Protein AF-A0A4Y5N5Q2-F1 (afdb_monomer_lite)

Foldseek 3Di:
DPPCLDCVNDVDCVSVVVVVVVVVVLVVLLVVLVVLLCCLPPVDDPPDDPVNDDVVSVVSNVVSVVSVVVD

Sequence (71 aa):
YPPLASSVGHMGSSMDFAIFSLHLAGASSIMGAVNFISTIINMRSVGMTMEKVPLFVWSVLITAILLLLSL

pLDDT: mean 87.13, std 12.65, range [58.12, 97.12]

Secondary structure (DSSP, 8-state):
-TTTSSTTT--STHHHHHHHHHHHHHHHHHHHHHHHHHHHHHSPPTT--GGGS-HHHHHHHHHHHHHHHH-

Radius of gyration: 18.57 Å; chains: 1; bounding box: 43×17×47 Å

Structure (mmCIF, N/CA/C/O backbone):
data_AF-A0A4Y5N5Q2-F1
#
_entry.id   AF-A0A4Y5N5Q2-F1
#
loop_
_atom_site.group_PDB
_atom_site.id
_atom_site.type_symbol
_atom_site.label_atom_id
_atom_site.label_alt_id
_atom_site.label_comp_id
_atom_site.label_asym_id
_atom_site.label_entity_id
_atom_site.label_seq_id
_atom_site.pdbx_PDB_ins_code
_atom_site.Cartn_x
_atom_site.Cartn_y
_atom_site.Cartn_z
_atom_site.occupancy
_atom_site.B_iso_or_equiv
_atom_site.auth_seq_id
_atom_site.auth_comp_id
_atom_site.auth_asym_id
_atom_site.auth_atom_id
_atom_site.pdbx_PDB_model_num
ATOM 1 N N . TYR A 1 1 ? 21.251 6.342 -11.897 1.00 63.91 1 TYR A N 1
ATOM 2 C CA . TYR A 1 1 ? 22.342 7.337 -11.959 1.00 63.91 1 TYR A CA 1
ATOM 3 C C . TYR A 1 1 ? 22.424 7.855 -13.397 1.00 63.91 1 TYR A C 1
ATOM 5 O O . TYR A 1 1 ? 22.598 7.026 -14.286 1.00 63.91 1 TYR A O 1
ATOM 13 N N . PRO A 1 2 ? 22.220 9.162 -13.649 1.00 63.03 2 PRO A N 1
ATOM 14 C CA . PRO A 1 2 ? 21.914 9.713 -14.980 1.00 63.03 2 PRO A CA 1
ATOM 15 C C . PRO A 1 2 ? 22.903 9.389 -16.118 1.00 63.03 2 PRO A C 1
ATOM 17 O O . PRO A 1 2 ? 22.434 9.038 -17.196 1.00 63.03 2 PRO A O 1
ATOM 20 N N . PRO A 1 3 ? 24.239 9.425 -15.932 1.00 64.19 3 PRO A N 1
ATOM 21 C CA . PRO A 1 3 ? 25.157 9.186 -17.050 1.00 64.19 3 PRO A CA 1
ATOM 22 C C . PRO A 1 3 ? 25.185 7.722 -17.535 1.00 64.19 3 PRO A C 1
ATOM 24 O O . PRO A 1 3 ? 25.317 7.494 -18.732 1.00 64.19 3 PRO A O 1
ATOM 27 N N . LEU A 1 4 ? 24.975 6.737 -16.650 1.00 60.75 4 LEU A N 1
ATOM 28 C CA . LEU A 1 4 ? 24.945 5.294 -16.982 1.00 60.75 4 LEU A CA 1
ATOM 29 C C . LEU A 1 4 ? 23.595 4.831 -17.558 1.00 60.75 4 LEU A C 1
ATOM 31 O O . LEU A 1 4 ? 23.527 3.855 -18.293 1.00 60.75 4 LEU A O 1
ATOM 35 N N . ALA A 1 5 ? 22.529 5.547 -17.206 1.00 60.44 5 ALA A N 1
ATOM 36 C CA . ALA A 1 5 ? 21.159 5.330 -17.664 1.00 60.44 5 ALA A CA 1
ATOM 37 C C . ALA A 1 5 ? 20.852 6.002 -19.017 1.00 60.44 5 ALA A C 1
ATOM 39 O O . ALA A 1 5 ? 19.766 5.823 -19.562 1.00 60.44 5 ALA A O 1
ATOM 40 N N . SER A 1 6 ? 21.774 6.831 -19.518 1.00 61.12 6 SER A N 1
ATOM 41 C CA . SER A 1 6 ? 21.605 7.587 -20.759 1.00 61.12 6 SER A CA 1
ATOM 42 C C . SER A 1 6 ? 21.925 6.732 -21.991 1.00 61.12 6 SER A C 1
ATOM 44 O O . SER A 1 6 ? 22.639 5.731 -21.894 1.00 61.12 6 SER A O 1
ATOM 46 N N . SER A 1 7 ? 21.448 7.152 -23.168 1.00 58.16 7 SER A N 1
ATOM 47 C CA . SER A 1 7 ? 21.649 6.476 -24.465 1.00 58.16 7 SER A CA 1
ATOM 48 C C . SER A 1 7 ? 23.117 6.219 -24.839 1.00 58.16 7 SER A C 1
ATOM 50 O O . SER A 1 7 ? 23.389 5.458 -25.761 1.00 58.16 7 SER A O 1
ATOM 52 N N . VAL A 1 8 ? 24.066 6.822 -24.118 1.00 60.25 8 VAL A N 1
ATOM 53 C CA . VAL A 1 8 ? 25.511 6.628 -24.288 1.00 60.25 8 VAL A CA 1
ATOM 54 C C . VAL A 1 8 ? 26.002 5.322 -23.631 1.00 60.25 8 VAL A C 1
ATOM 56 O O . VAL A 1 8 ? 27.006 4.768 -24.069 1.00 60.25 8 VAL A O 1
ATOM 59 N N . GLY A 1 9 ? 25.304 4.803 -22.609 1.00 58.72 9 GLY A N 1
ATOM 60 C CA . GLY A 1 9 ? 25.669 3.577 -21.875 1.00 58.72 9 GLY A CA 1
ATOM 61 C C . GLY A 1 9 ? 24.845 2.332 -22.232 1.00 58.72 9 GLY A C 1
ATOM 62 O O . GLY A 1 9 ? 25.359 1.217 -22.158 1.00 58.72 9 GLY A O 1
ATOM 63 N N . HIS A 1 10 ? 23.591 2.506 -22.665 1.00 58.84 10 HIS A N 1
ATOM 64 C CA . HIS A 1 10 ? 22.702 1.416 -23.080 1.00 58.84 10 HIS A CA 1
ATOM 65 C C . HIS A 1 10 ? 21.966 1.768 -24.384 1.00 58.84 10 HIS A C 1
ATOM 67 O O . HIS A 1 10 ? 21.028 2.561 -24.394 1.00 58.84 10 HIS A O 1
ATOM 73 N N . MET A 1 11 ? 22.376 1.141 -25.491 1.00 58.12 11 MET A N 1
ATOM 74 C CA . MET A 1 11 ? 21.732 1.259 -26.806 1.00 58.12 11 MET A CA 1
ATOM 75 C C . MET A 1 11 ? 20.611 0.209 -26.927 1.00 58.12 11 MET A C 1
ATOM 77 O O . MET A 1 11 ? 20.830 -0.876 -27.461 1.00 58.12 11 MET A O 1
ATOM 81 N N . GLY A 1 12 ? 19.422 0.487 -26.379 1.00 67.62 12 GLY A N 1
ATOM 82 C CA . GLY A 1 12 ? 18.247 -0.384 -26.531 1.00 67.62 12 GLY A CA 1
ATOM 83 C C . GLY A 1 12 ? 17.029 0.028 -25.695 1.00 67.62 12 GLY A C 1
ATOM 84 O O . GLY A 1 12 ? 17.169 0.670 -24.657 1.00 67.62 12 GLY A O 1
ATOM 85 N N . SER A 1 13 ? 15.831 -0.403 -26.111 1.00 74.81 13 SER A N 1
ATOM 86 C CA . SER A 1 13 ? 14.539 -0.110 -25.452 1.00 74.81 13 SER A CA 1
ATOM 87 C C . SER A 1 13 ? 14.373 -0.742 -24.060 1.00 74.81 13 SER A C 1
ATOM 89 O O . SER A 1 13 ? 13.388 -0.492 -23.369 1.00 74.81 13 SER A O 1
ATOM 91 N N . SER A 1 14 ? 15.317 -1.584 -23.625 1.00 80.31 14 SER A N 1
ATOM 92 C CA . SER A 1 14 ? 15.306 -2.231 -22.305 1.00 80.31 14 SER A CA 1
ATOM 93 C C . SER A 1 14 ? 15.300 -1.218 -21.156 1.00 80.31 14 SER A C 1
ATOM 95 O O . SER A 1 14 ? 14.673 -1.461 -20.126 1.00 80.31 14 SER A O 1
ATOM 97 N N . MET A 1 15 ? 15.968 -0.074 -21.344 1.00 81.88 15 MET A N 1
ATOM 98 C CA . MET A 1 15 ? 15.978 1.022 -20.373 1.00 81.88 15 MET A CA 1
ATOM 99 C C . MET A 1 15 ? 14.574 1.631 -20.218 1.00 81.88 15 MET A C 1
ATOM 101 O O . MET A 1 15 ? 14.108 1.835 -19.097 1.00 81.88 15 MET A O 1
ATOM 105 N N . ASP A 1 16 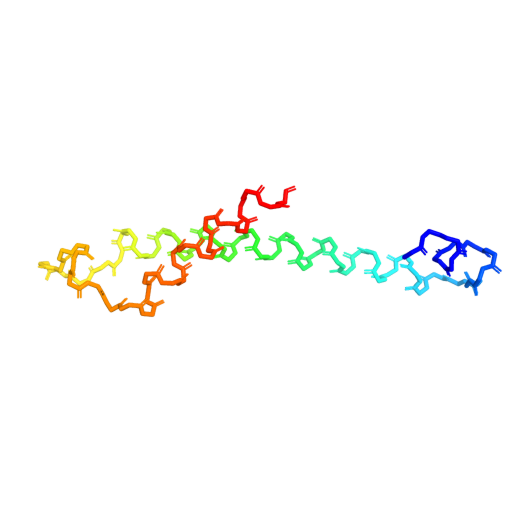? 13.868 1.839 -21.332 1.00 84.69 16 ASP A N 1
ATOM 106 C CA . ASP A 1 16 ? 12.518 2.411 -21.346 1.00 84.69 16 ASP A CA 1
ATOM 107 C C . ASP A 1 16 ? 11.507 1.476 -20.677 1.00 84.69 16 ASP A C 1
ATOM 109 O O . ASP A 1 16 ? 10.689 1.913 -19.865 1.00 84.69 16 ASP A O 1
ATOM 113 N N . PHE A 1 17 ? 11.605 0.166 -20.934 1.00 87.62 17 PHE A N 1
ATOM 114 C CA . PHE A 1 17 ? 10.780 -0.828 -20.245 1.00 87.62 17 PHE A CA 1
ATOM 115 C C . PHE A 1 17 ? 11.047 -0.868 -18.737 1.00 87.62 17 PHE A C 1
ATOM 117 O O . PHE A 1 17 ? 10.100 -1.019 -17.962 1.00 87.62 17 PHE A O 1
ATOM 124 N N . ALA A 1 18 ? 12.297 -0.701 -18.293 1.00 88.06 18 ALA A N 1
ATOM 125 C CA . ALA A 1 18 ? 12.620 -0.630 -16.869 1.00 88.06 18 ALA A CA 1
ATOM 126 C C . ALA A 1 18 ? 12.011 0.619 -16.207 1.00 88.06 18 ALA A C 1
ATOM 128 O O . ALA A 1 18 ? 11.425 0.522 -15.128 1.00 88.06 18 ALA A O 1
ATOM 129 N N . ILE A 1 19 ? 12.076 1.776 -16.875 1.00 88.69 19 ILE A N 1
ATOM 130 C CA . ILE A 1 19 ? 11.454 3.020 -16.401 1.00 88.69 19 ILE A CA 1
ATOM 131 C C . ILE A 1 19 ? 9.932 2.869 -16.336 1.00 88.69 19 ILE A C 1
ATOM 133 O O . ILE A 1 19 ? 9.324 3.209 -15.320 1.00 88.69 19 ILE A O 1
ATOM 137 N N . PHE A 1 20 ? 9.302 2.330 -17.380 1.00 92.62 20 PHE A N 1
ATOM 138 C CA . PHE A 1 20 ? 7.857 2.107 -17.395 1.00 92.62 20 PHE A CA 1
ATOM 139 C C . PHE A 1 20 ? 7.415 1.111 -16.314 1.00 92.62 20 PHE A C 1
ATOM 141 O O . PHE A 1 20 ? 6.434 1.350 -15.614 1.00 92.62 20 PHE A O 1
ATOM 148 N N . SER A 1 21 ? 8.182 0.038 -16.103 1.00 94.56 21 SER A N 1
ATOM 149 C CA . SER A 1 21 ? 7.918 -0.940 -15.040 1.00 94.56 21 SER A CA 1
ATOM 150 C C . SER A 1 21 ? 7.996 -0.310 -13.649 1.00 94.56 21 SER A C 1
ATOM 152 O O . SER A 1 21 ? 7.165 -0.617 -12.798 1.00 94.56 21 SER A O 1
ATOM 154 N N . LEU A 1 22 ? 8.939 0.612 -13.420 1.00 93.62 22 LEU A N 1
ATOM 155 C CA . LEU A 1 22 ? 9.016 1.380 -12.173 1.00 93.62 22 LEU A CA 1
ATOM 156 C C . LEU A 1 22 ? 7.788 2.279 -11.972 1.00 93.62 22 LEU A C 1
ATOM 158 O O . LEU A 1 22 ? 7.261 2.334 -10.863 1.00 93.62 22 LEU A O 1
ATOM 162 N N . HIS A 1 23 ? 7.284 2.928 -13.027 1.00 93.25 23 HIS A N 1
ATOM 163 C CA . HIS A 1 23 ? 6.048 3.717 -12.942 1.00 93.25 23 HIS A CA 1
ATOM 164 C C . HIS A 1 23 ? 4.837 2.840 -12.624 1.00 93.25 23 HIS A C 1
ATOM 166 O O . HIS A 1 23 ? 4.047 3.179 -11.744 1.00 93.25 23 HIS A O 1
ATOM 172 N N . LEU A 1 24 ? 4.705 1.691 -13.294 1.00 95.00 24 LEU A N 1
ATOM 173 C CA . LEU A 1 24 ? 3.637 0.734 -13.009 1.00 95.00 24 LEU A CA 1
ATOM 174 C C . LEU A 1 24 ? 3.718 0.196 -11.574 1.00 95.00 24 LEU A C 1
ATOM 176 O O . LEU A 1 24 ? 2.695 0.117 -10.895 1.00 95.00 24 LEU A O 1
ATOM 180 N N . ALA A 1 25 ? 4.920 -0.121 -11.085 1.00 95.06 25 ALA A N 1
ATOM 181 C CA . ALA A 1 25 ? 5.136 -0.534 -9.701 1.00 95.06 25 ALA A CA 1
ATOM 182 C C . ALA A 1 25 ? 4.760 0.579 -8.706 1.00 95.06 25 ALA A C 1
ATOM 184 O O . ALA A 1 25 ? 4.133 0.301 -7.679 1.00 95.06 25 ALA A O 1
ATOM 185 N N . GLY A 1 26 ? 5.067 1.840 -9.030 1.00 94.19 26 GLY A N 1
ATOM 186 C CA . GLY A 1 26 ? 4.641 3.010 -8.261 1.00 94.19 26 GLY A CA 1
ATOM 187 C C . GLY A 1 26 ? 3.117 3.140 -8.205 1.00 94.19 26 GLY A C 1
ATOM 188 O O . GLY A 1 26 ? 2.540 3.174 -7.119 1.00 94.19 26 GLY A O 1
ATOM 189 N N . ALA A 1 27 ? 2.444 3.101 -9.359 1.00 95.81 27 ALA A N 1
ATOM 190 C CA . ALA A 1 27 ? 0.984 3.168 -9.442 1.00 95.81 27 ALA A CA 1
ATOM 191 C C . ALA A 1 27 ? 0.298 2.022 -8.674 1.00 95.81 27 ALA A C 1
ATOM 193 O O . ALA A 1 27 ? -0.662 2.248 -7.934 1.00 95.81 27 ALA A O 1
ATOM 194 N N . SER A 1 28 ? 0.825 0.797 -8.781 1.00 96.44 28 SER A N 1
ATOM 195 C CA . SER A 1 28 ? 0.338 -0.355 -8.015 1.00 96.44 28 SER A CA 1
ATOM 196 C C . SER A 1 28 ? 0.502 -0.156 -6.505 1.00 96.44 28 SER A C 1
ATOM 198 O O . SER A 1 28 ? -0.378 -0.544 -5.736 1.00 96.44 28 SER A O 1
ATOM 200 N N . SER A 1 29 ? 1.607 0.454 -6.070 1.00 95.19 29 SER A N 1
ATOM 201 C CA . SER A 1 29 ? 1.881 0.716 -4.653 1.00 95.19 29 SER A CA 1
ATOM 202 C C . SER A 1 29 ? 0.916 1.754 -4.069 1.00 95.19 29 SER A C 1
ATOM 204 O O . SER A 1 29 ? 0.436 1.564 -2.953 1.00 95.19 29 SER A O 1
ATOM 206 N N . ILE A 1 30 ? 0.547 2.790 -4.837 1.00 95.56 30 ILE A N 1
ATOM 207 C CA . ILE A 1 30 ? -0.480 3.773 -4.441 1.00 95.56 30 ILE A CA 1
ATOM 208 C C . ILE A 1 30 ? -1.839 3.094 -4.263 1.00 95.56 30 ILE A C 1
ATOM 210 O O . ILE A 1 30 ? -2.488 3.269 -3.230 1.00 95.56 30 ILE A O 1
ATOM 214 N N . MET A 1 31 ? -2.273 2.297 -5.248 1.00 96.88 31 MET A N 1
ATOM 215 C CA . MET A 1 31 ? -3.559 1.596 -5.157 1.00 96.88 31 MET A CA 1
ATOM 216 C C . MET A 1 31 ? -3.597 0.643 -3.955 1.00 96.88 31 MET A C 1
ATOM 218 O O . MET A 1 31 ? -4.601 0.589 -3.243 1.00 96.88 31 MET A O 1
ATOM 222 N N . GLY A 1 32 ? -2.489 -0.054 -3.684 1.00 96.19 32 GLY A N 1
ATOM 223 C CA . GLY A 1 32 ? -2.333 -0.891 -2.496 1.00 96.19 32 GLY A CA 1
ATOM 224 C C . GLY A 1 32 ? -2.413 -0.092 -1.191 1.00 96.19 32 GLY A C 1
ATOM 225 O O . GLY A 1 32 ? -3.142 -0.485 -0.283 1.00 96.19 32 GLY A O 1
ATOM 226 N N . ALA A 1 33 ? -1.732 1.054 -1.103 1.00 96.06 33 ALA A N 1
ATOM 227 C CA . ALA A 1 33 ? -1.756 1.915 0.081 1.00 96.06 33 ALA A CA 1
ATOM 228 C C . ALA A 1 33 ? -3.175 2.411 0.406 1.00 96.06 33 ALA A C 1
ATOM 230 O O . ALA A 1 33 ? -3.623 2.301 1.549 1.00 96.06 33 ALA A O 1
ATOM 231 N N . VAL A 1 34 ? -3.922 2.878 -0.601 1.00 96.56 34 VAL A N 1
ATOM 232 C CA . VAL A 1 34 ? -5.323 3.302 -0.432 1.00 96.56 34 VAL A CA 1
ATOM 233 C C . VAL A 1 34 ? -6.205 2.133 0.020 1.00 96.56 34 VAL A C 1
ATOM 235 O O . VAL A 1 34 ? -7.019 2.291 0.935 1.00 96.56 34 VAL A O 1
ATOM 238 N N . ASN A 1 35 ? -6.020 0.941 -0.560 1.00 96.44 35 ASN A N 1
ATOM 239 C CA . ASN A 1 35 ? -6.760 -0.253 -0.159 1.00 96.44 35 ASN A CA 1
ATOM 240 C C . ASN A 1 35 ? -6.491 -0.626 1.309 1.00 96.44 35 ASN A C 1
ATOM 242 O O . ASN A 1 35 ? -7.447 -0.804 2.070 1.00 96.44 35 ASN A O 1
ATOM 246 N N . PHE A 1 36 ? -5.225 -0.659 1.738 1.00 96.12 36 PHE A N 1
ATOM 247 C CA . PHE A 1 36 ? -4.867 -0.960 3.125 1.00 96.12 36 PHE A CA 1
ATOM 248 C C . PHE A 1 36 ? -5.456 0.054 4.106 1.00 96.12 36 PHE A C 1
ATOM 250 O O . PHE A 1 36 ? -6.071 -0.354 5.091 1.00 96.12 36 PHE A O 1
ATOM 257 N N . ILE A 1 37 ? -5.352 1.356 3.820 1.00 95.44 37 ILE A N 1
ATOM 258 C CA . ILE A 1 37 ? -5.941 2.405 4.666 1.00 95.44 37 ILE A CA 1
ATOM 259 C C . ILE A 1 37 ? -7.454 2.199 4.789 1.00 95.44 37 ILE A C 1
ATOM 261 O O . ILE A 1 37 ? -7.987 2.156 5.899 1.00 95.44 37 ILE A O 1
ATOM 265 N N . SER A 1 38 ? -8.151 2.004 3.665 1.00 95.94 38 SER A N 1
ATOM 266 C CA . SER A 1 38 ? -9.603 1.799 3.671 1.00 95.94 38 SER A CA 1
ATOM 267 C C . SER A 1 38 ? -10.014 0.543 4.447 1.00 95.94 38 SER A C 1
ATOM 269 O O . SER A 1 38 ? -10.987 0.577 5.197 1.00 95.94 38 SER A O 1
ATOM 271 N N . THR A 1 39 ? -9.239 -0.537 4.344 1.00 95.94 39 THR A N 1
ATOM 272 C CA . THR A 1 39 ? -9.501 -1.808 5.028 1.00 95.94 39 THR A CA 1
ATOM 273 C C . THR A 1 39 ? -9.292 -1.672 6.536 1.00 95.94 39 THR A C 1
ATOM 275 O O . THR A 1 39 ? -10.158 -2.058 7.320 1.00 95.94 39 THR A O 1
ATOM 278 N N . ILE A 1 40 ? -8.185 -1.057 6.965 1.00 94.88 40 ILE A N 1
ATOM 279 C CA . ILE A 1 40 ? -7.867 -0.851 8.387 1.00 94.88 40 ILE A CA 1
ATOM 280 C C . ILE A 1 40 ? -8.873 0.098 9.049 1.00 94.88 40 ILE A C 1
ATOM 282 O O . ILE A 1 40 ? -9.186 -0.053 10.232 1.00 94.88 40 ILE A O 1
ATOM 286 N N . ILE A 1 41 ? -9.398 1.078 8.309 1.00 93.50 41 ILE A N 1
ATOM 287 C CA . ILE A 1 41 ? -10.365 2.036 8.850 1.00 93.50 41 ILE A CA 1
ATOM 288 C C . ILE A 1 41 ? -11.785 1.458 8.868 1.00 93.50 41 ILE A C 1
ATOM 290 O O . ILE A 1 41 ? -12.447 1.563 9.902 1.00 93.50 41 ILE A O 1
ATOM 294 N N . ASN A 1 42 ? -12.236 0.841 7.772 1.00 92.94 42 ASN A N 1
ATOM 295 C CA . ASN A 1 42 ? -13.648 0.496 7.570 1.00 92.94 42 ASN A CA 1
ATOM 296 C C . ASN A 1 42 ? -13.991 -0.972 7.845 1.00 92.94 42 ASN A C 1
ATOM 298 O O . ASN A 1 42 ? -15.136 -1.269 8.166 1.00 92.94 42 ASN A O 1
ATOM 302 N N . MET A 1 43 ? -13.033 -1.895 7.733 1.00 93.56 43 MET A N 1
ATOM 303 C CA . MET A 1 43 ? -13.285 -3.341 7.831 1.00 93.56 43 MET A CA 1
ATOM 304 C C . MET A 1 43 ? -12.758 -3.954 9.135 1.00 93.56 43 MET A C 1
ATOM 306 O O . MET A 1 43 ? -12.422 -5.137 9.183 1.00 93.56 43 MET A O 1
ATOM 310 N N . ARG A 1 44 ? -12.672 -3.169 10.219 1.00 91.88 44 ARG A N 1
ATOM 311 C CA . ARG A 1 44 ? -12.332 -3.720 11.541 1.00 91.88 44 ARG A CA 1
ATOM 312 C C . ARG A 1 44 ? -13.466 -4.592 12.069 1.00 91.88 44 ARG A C 1
ATOM 314 O O . ARG A 1 44 ? -14.636 -4.365 11.767 1.00 91.88 44 ARG A O 1
ATOM 321 N N . SER A 1 45 ? -13.114 -5.566 12.905 1.00 89.69 45 SER A N 1
ATOM 322 C CA . SER A 1 45 ? -14.112 -6.357 13.617 1.00 89.69 45 SER A CA 1
ATOM 323 C C . SER A 1 45 ? -14.976 -5.464 14.511 1.00 89.69 45 SER A C 1
ATOM 325 O O . SER A 1 45 ? -14.526 -4.459 15.074 1.00 89.69 45 SER A O 1
ATOM 327 N N . VAL A 1 46 ? -16.250 -5.834 14.628 1.00 87.06 46 VAL A N 1
ATOM 328 C CA . VAL A 1 46 ? -17.235 -5.089 15.414 1.00 87.06 46 VAL A CA 1
ATOM 329 C C . VAL A 1 46 ? -16.769 -5.008 16.872 1.00 87.06 46 VAL A C 1
ATOM 331 O O . VAL A 1 46 ? -16.457 -6.022 17.489 1.00 87.06 46 VAL A O 1
ATOM 334 N N . GLY A 1 47 ? -16.701 -3.791 17.418 1.00 87.94 47 GLY A N 1
ATOM 335 C CA . GLY A 1 47 ? -16.240 -3.538 18.790 1.00 87.94 47 GLY A CA 1
ATOM 336 C C . GLY A 1 47 ? -14.719 -3.404 18.964 1.00 87.94 47 GLY A C 1
ATOM 337 O O . GLY A 1 47 ? -14.261 -3.164 20.084 1.00 87.94 47 GLY A O 1
ATOM 338 N N . MET A 1 48 ? -13.923 -3.510 17.891 1.00 92.06 48 MET A N 1
ATOM 339 C CA . MET A 1 48 ? -12.474 -3.293 17.946 1.00 92.06 48 MET A CA 1
ATOM 340 C C . MET A 1 48 ? -12.111 -1.812 17.764 1.00 92.06 48 MET A C 1
ATOM 342 O O . MET A 1 48 ? -12.267 -1.222 16.689 1.00 92.06 48 MET A O 1
ATOM 346 N N . THR A 1 49 ? -11.593 -1.206 18.833 1.00 91.88 49 THR A N 1
ATOM 347 C CA . THR A 1 49 ? -11.039 0.155 18.822 1.00 91.88 49 THR A CA 1
ATOM 348 C C . THR A 1 49 ? -9.645 0.174 18.186 1.00 91.88 49 THR A C 1
ATOM 350 O O . THR A 1 49 ? -8.961 -0.849 18.150 1.00 91.88 49 THR A O 1
ATOM 353 N N . MET A 1 50 ? -9.196 1.337 17.694 1.00 91.00 50 MET A N 1
ATOM 354 C CA . MET A 1 50 ? -7.878 1.474 17.043 1.00 91.00 50 MET A CA 1
ATOM 355 C C . MET A 1 50 ? -6.704 1.127 17.968 1.00 91.00 50 MET A C 1
ATOM 357 O O . MET A 1 50 ? -5.687 0.613 17.518 1.00 91.00 50 MET A O 1
ATOM 361 N N . GLU A 1 51 ? -6.862 1.332 19.272 1.00 91.00 51 GLU A N 1
ATOM 362 C CA . GLU A 1 51 ? -5.854 0.996 20.285 1.00 91.00 51 GLU A CA 1
ATOM 363 C C . GLU A 1 51 ? -5.638 -0.515 20.443 1.00 91.00 51 GLU A C 1
ATOM 365 O O . GLU A 1 51 ? -4.569 -0.949 20.860 1.00 91.00 51 GLU A O 1
ATOM 370 N N . LYS A 1 52 ? -6.644 -1.330 20.100 1.00 91.44 52 LYS A N 1
ATOM 371 C CA . LYS A 1 52 ? -6.593 -2.797 20.209 1.00 91.44 52 LYS A CA 1
ATOM 372 C C . LYS A 1 52 ? -6.092 -3.474 18.930 1.00 91.44 52 LYS A C 1
ATOM 374 O O . LYS A 1 52 ? -6.006 -4.698 18.875 1.00 91.44 52 LYS A O 1
ATOM 379 N N . VAL A 1 53 ? -5.792 -2.694 17.893 1.00 94.19 53 VAL A N 1
ATOM 380 C CA . VAL A 1 53 ? -5.251 -3.190 16.625 1.00 94.19 53 VAL A CA 1
ATOM 381 C C . VAL A 1 53 ? -3.801 -3.670 16.841 1.00 94.19 53 VAL A C 1
ATOM 383 O O . VAL A 1 53 ? -3.020 -2.953 17.468 1.00 94.19 53 VAL A O 1
ATOM 386 N N . PRO A 1 54 ? -3.394 -4.844 16.315 1.00 94.88 54 PRO A N 1
ATOM 387 C CA . PRO A 1 54 ? -2.021 -5.336 16.444 1.00 94.88 54 PRO A CA 1
ATOM 388 C C . PRO A 1 54 ? -0.972 -4.365 15.881 1.00 94.88 54 PRO A C 1
ATOM 390 O O . PRO A 1 54 ? -1.202 -3.719 14.858 1.00 94.88 54 PRO A O 1
ATOM 393 N N . LEU A 1 55 ? 0.225 -4.340 16.480 1.00 95.81 55 LEU A N 1
ATOM 394 C CA . LEU A 1 55 ? 1.328 -3.459 16.056 1.00 95.81 55 LEU A CA 1
ATOM 395 C C . LEU A 1 55 ? 1.753 -3.659 14.592 1.00 95.81 55 LEU A C 1
ATOM 397 O O . LEU A 1 55 ? 2.199 -2.715 13.949 1.00 95.81 55 LEU A O 1
ATOM 401 N N . PHE A 1 56 ? 1.575 -4.861 14.040 1.00 97.12 56 PHE A N 1
ATOM 402 C CA . PHE A 1 56 ? 1.817 -5.114 12.619 1.00 97.12 56 PHE A CA 1
ATOM 403 C C . PHE A 1 56 ? 0.866 -4.319 11.712 1.00 97.12 56 PHE A C 1
ATOM 405 O O . PHE A 1 56 ? 1.275 -3.757 10.706 1.00 97.12 56 PHE A O 1
ATOM 412 N N . VAL A 1 57 ? -0.413 -4.224 12.071 1.00 95.88 57 VAL A N 1
ATOM 413 C CA . VAL A 1 57 ? -1.377 -3.453 11.276 1.00 95.88 57 VAL A CA 1
ATOM 414 C C . VAL A 1 57 ? -1.102 -1.952 11.421 1.00 95.88 57 VAL A C 1
ATOM 416 O O . VAL A 1 57 ? -1.242 -1.208 10.455 1.00 95.88 57 VAL A O 1
ATOM 419 N N . TRP A 1 58 ? -0.623 -1.513 12.589 1.00 96.38 58 TRP A N 1
ATOM 420 C CA . TRP A 1 58 ? -0.114 -0.153 12.779 1.00 96.38 58 TRP A CA 1
ATOM 421 C C . TRP A 1 58 ? 1.092 0.160 11.893 1.00 96.38 58 TRP A C 1
ATOM 423 O O . TRP A 1 58 ? 1.122 1.224 11.276 1.00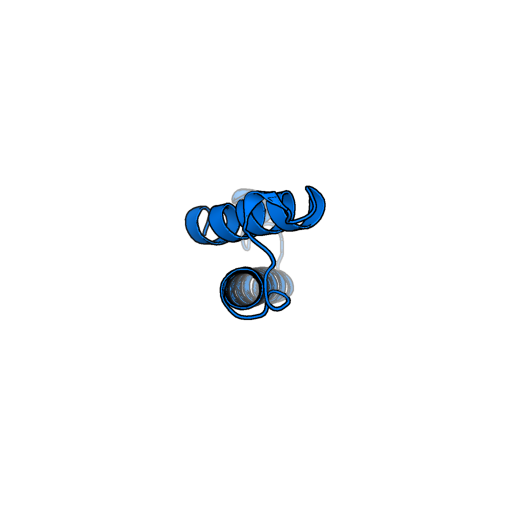 96.38 58 TRP A O 1
ATOM 433 N N . SER A 1 59 ? 2.065 -0.749 11.789 1.00 96.31 59 SER A N 1
ATOM 434 C CA . SER A 1 59 ? 3.218 -0.525 10.914 1.00 96.31 59 SER A CA 1
ATOM 435 C C . SER A 1 59 ? 2.799 -0.452 9.446 1.00 96.31 59 SER A C 1
ATOM 437 O O . SER A 1 59 ? 3.261 0.443 8.744 1.00 96.31 59 SER A O 1
ATOM 439 N N . VAL A 1 60 ? 1.863 -1.303 9.007 1.00 96.88 60 VAL A N 1
ATOM 440 C CA . VAL A 1 60 ? 1.281 -1.248 7.653 1.00 96.88 60 VAL A CA 1
ATOM 441 C C . VAL A 1 60 ? 0.528 0.064 7.403 1.00 96.88 60 VAL A C 1
ATOM 443 O 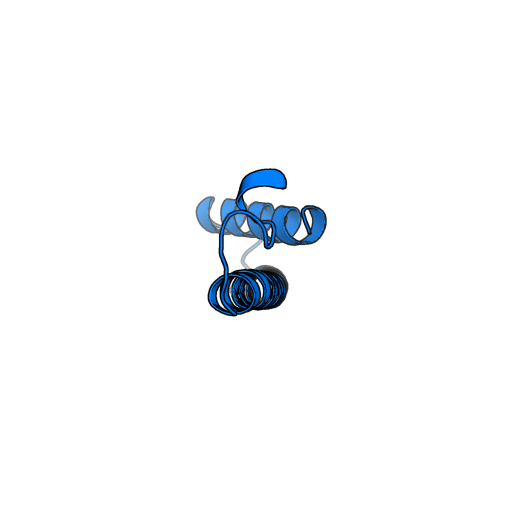O . VAL A 1 60 ? 0.634 0.633 6.320 1.00 96.88 60 VAL A O 1
ATOM 446 N N . LEU A 1 61 ? -0.206 0.587 8.391 1.00 95.69 61 LEU A N 1
ATOM 447 C CA . LEU A 1 61 ? -0.892 1.876 8.256 1.00 95.69 61 LEU A CA 1
ATOM 448 C C . LEU A 1 61 ? 0.111 3.025 8.064 1.00 95.69 61 LEU A C 1
ATOM 450 O O . LEU A 1 61 ? -0.079 3.869 7.191 1.00 95.69 61 LEU A O 1
ATOM 454 N N . ILE A 1 62 ? 1.192 3.044 8.850 1.00 96.00 62 ILE A N 1
ATOM 455 C CA . ILE A 1 62 ? 2.234 4.074 8.747 1.00 96.00 62 ILE A CA 1
ATOM 456 C C . ILE A 1 62 ? 2.954 3.978 7.399 1.00 96.00 62 ILE A C 1
ATOM 458 O O . ILE A 1 62 ? 3.127 4.997 6.734 1.00 96.00 62 ILE A O 1
ATOM 462 N N . THR A 1 63 ? 3.347 2.779 6.957 1.00 96.25 63 THR A N 1
ATOM 463 C CA . THR A 1 63 ? 4.008 2.616 5.654 1.00 96.25 63 THR A CA 1
ATOM 464 C C . THR A 1 63 ? 3.090 2.990 4.496 1.00 96.25 63 THR A C 1
ATOM 466 O O . THR A 1 63 ? 3.556 3.632 3.561 1.00 96.25 63 THR A O 1
ATOM 469 N N . ALA A 1 64 ? 1.791 2.683 4.566 1.00 94.81 64 ALA A N 1
ATOM 470 C CA . ALA A 1 64 ? 0.820 3.111 3.559 1.00 94.81 64 ALA A CA 1
ATOM 471 C C . ALA A 1 64 ? 0.715 4.645 3.468 1.00 94.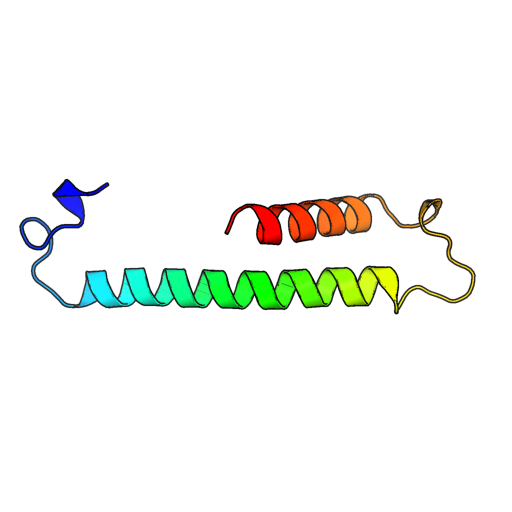81 64 ALA A C 1
ATOM 473 O O . ALA A 1 64 ? 0.689 5.191 2.367 1.00 94.81 64 ALA A O 1
ATOM 474 N N . ILE A 1 65 ? 0.715 5.352 4.605 1.00 95.38 65 ILE A N 1
ATOM 475 C CA . ILE A 1 65 ? 0.723 6.824 4.632 1.00 95.38 65 ILE A CA 1
ATOM 476 C C . ILE A 1 65 ? 2.033 7.374 4.054 1.00 95.38 65 ILE A C 1
ATOM 478 O O . ILE A 1 65 ? 2.003 8.285 3.230 1.00 95.38 65 ILE A O 1
ATOM 482 N N . LEU A 1 66 ? 3.180 6.817 4.450 1.00 95.50 66 LEU A N 1
ATOM 483 C CA . LEU A 1 66 ? 4.482 7.248 3.938 1.00 95.50 66 LEU A CA 1
ATOM 484 C C . LEU A 1 66 ? 4.605 7.026 2.427 1.00 95.50 66 LEU A C 1
ATOM 486 O O . LEU A 1 66 ? 5.118 7.904 1.744 1.00 95.50 66 LEU A O 1
ATOM 490 N N . LEU A 1 67 ? 4.095 5.910 1.899 1.00 91.94 67 LEU A N 1
ATOM 491 C CA . LEU A 1 67 ? 4.087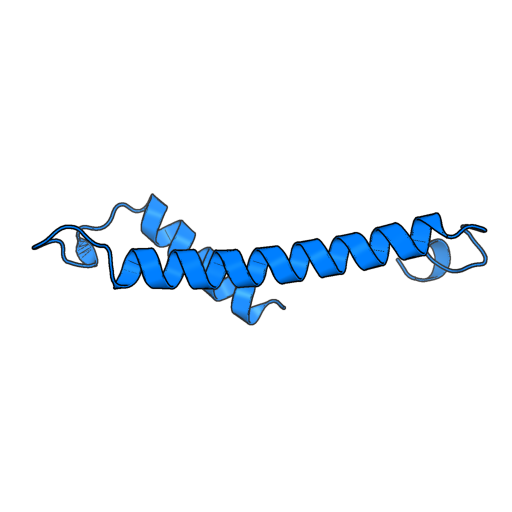 5.634 0.460 1.00 91.94 67 LEU A CA 1
ATOM 492 C C . LEU A 1 67 ? 3.316 6.703 -0.323 1.00 91.94 67 LEU A C 1
ATOM 494 O O . LEU A 1 67 ? 3.810 7.157 -1.351 1.00 91.94 67 LEU A O 1
ATOM 498 N N . LEU A 1 68 ? 2.158 7.141 0.186 1.00 89.75 68 LEU A N 1
ATOM 499 C CA . LEU A 1 68 ? 1.369 8.216 -0.426 1.00 89.75 68 LEU A CA 1
ATOM 500 C C . LEU A 1 68 ? 2.058 9.586 -0.372 1.00 89.75 68 LEU A C 1
ATOM 502 O O . LEU A 1 68 ? 1.783 10.420 -1.224 1.00 89.75 68 LEU A O 1
ATOM 506 N N . LEU A 1 69 ? 2.911 9.830 0.627 1.00 91.12 69 LEU A N 1
ATOM 507 C CA . LEU A 1 69 ? 3.659 11.086 0.770 1.00 91.12 69 LEU A CA 1
ATOM 508 C C . LEU A 1 69 ? 4.998 11.086 0.017 1.00 91.12 69 LEU A C 1
ATOM 510 O O . LEU A 1 69 ? 5.530 12.152 -0.276 1.00 91.12 69 LEU A O 1
ATOM 514 N N . SER A 1 70 ? 5.583 9.909 -0.210 1.00 82.88 70 SER A N 1
ATOM 515 C CA . SER A 1 70 ? 6.914 9.750 -0.812 1.00 82.88 70 SER A CA 1
ATOM 516 C C . SER A 1 70 ? 6.922 9.792 -2.336 1.00 82.88 70 SER A C 1
ATOM 518 O O . SER A 1 70 ? 7.994 9.939 -2.927 1.00 82.88 70 SER A O 1
ATOM 520 N N . LEU A 1 71 ? 5.751 9.602 -2.945 1.00 72.88 71 LEU A N 1
ATOM 521 C CA . LEU A 1 71 ? 5.559 9.615 -4.388 1.00 72.88 71 LEU A CA 1
ATOM 522 C C . LEU A 1 71 ? 4.992 10.964 -4.833 1.00 72.88 71 LEU A C 1
ATOM 524 O O . LEU A 1 71 ? 5.503 11.487 -5.846 1.00 72.88 71 LEU A O 1
#

InterPro domains:
  IPR000883 Cytochrome c oxidase subunit I [PF00115] (1-70)
  IPR000883 Cytochrome c oxidase subunit I [PR01165] (26-44)
  IPR000883 Cytochrome c oxidase subunit I [PR01165] (55-71)
  IPR000883 Cytochrome c oxidase subunit I [PTHR10422] (1-71)
  IPR023616 Cytochrome c oxidase-like, subunit I domai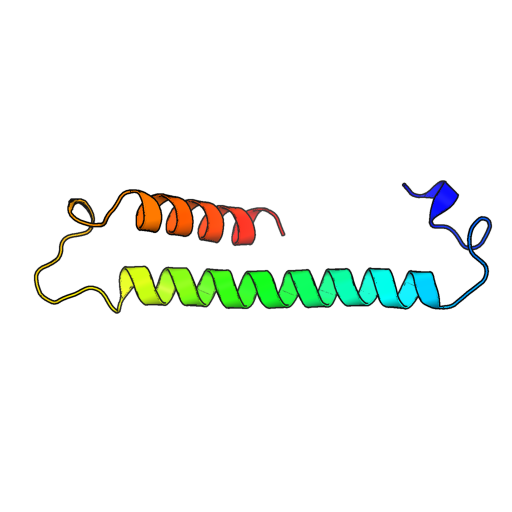n [PS50855] (1-71)
  IPR036927 Cytochrome c oxidase-like, subunit I superfamily [G3DSA:1.20.210.10] (1-71)
  IPR036927 Cytochrome c oxidase-like, subunit I superfamily [SSF81442] (1-71)

Organism: NCBI:txid2578645